Protein AF-A0A929KAH7-F1 (afdb_monomer_lite)

Radius of gyration: 12.11 Å; chains: 1; bounding box: 24×24×27 Å

Structure (mmCIF, N/CA/C/O backbone):
data_AF-A0A929KAH7-F1
#
_entry.id   AF-A0A929KAH7-F1
#
loop_
_atom_site.group_PDB
_atom_site.id
_atom_site.type_symbol
_atom_site.label_atom_id
_atom_s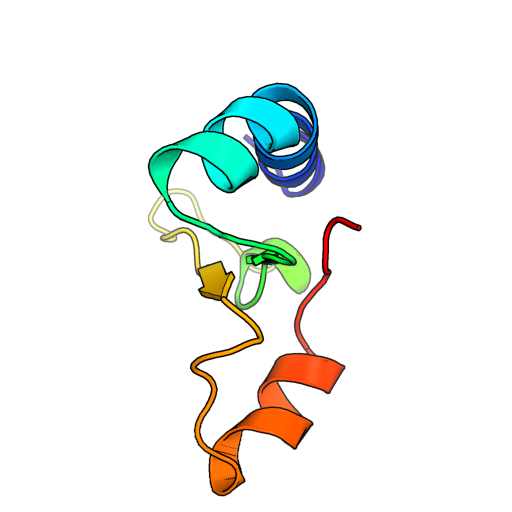ite.label_alt_id
_atom_site.label_comp_id
_atom_site.label_asym_id
_atom_site.label_entity_id
_atom_site.label_seq_id
_atom_site.pdbx_PDB_ins_code
_atom_site.Cartn_x
_atom_site.Cartn_y
_atom_site.Cartn_z
_atom_site.occupancy
_atom_site.B_iso_or_equiv
_atom_site.auth_seq_id
_atom_site.auth_comp_id
_atom_site.auth_asym_id
_atom_site.auth_atom_id
_atom_site.pdbx_PDB_model_num
ATOM 1 N N . MET A 1 1 ? -1.386 9.623 12.641 1.00 85.38 1 MET A N 1
ATOM 2 C CA . MET A 1 1 ? -1.932 8.861 11.502 1.00 85.38 1 MET A CA 1
ATOM 3 C C . MET A 1 1 ? -1.642 7.396 11.762 1.00 85.38 1 MET A C 1
ATOM 5 O O . MET A 1 1 ? -0.495 7.073 12.044 1.00 85.38 1 MET A O 1
ATOM 9 N N . GLY A 1 2 ? -2.657 6.541 11.761 1.00 92.25 2 GLY A N 1
ATOM 10 C CA . GLY A 1 2 ? -2.526 5.100 11.973 1.00 92.25 2 GLY A CA 1
ATOM 11 C C . GLY A 1 2 ? -2.993 4.287 10.767 1.00 92.25 2 GLY A C 1
ATOM 12 O O . GLY A 1 2 ? -3.519 4.827 9.794 1.00 92.25 2 GLY A O 1
ATOM 13 N N . LYS A 1 3 ? -2.844 2.963 10.860 1.00 94.81 3 LYS A N 1
ATOM 14 C CA . LYS A 1 3 ? -3.275 1.999 9.833 1.00 94.81 3 LYS A CA 1
ATOM 15 C C . LYS A 1 3 ? -4.700 2.250 9.323 1.00 94.81 3 LYS A C 1
ATOM 17 O O . LYS A 1 3 ?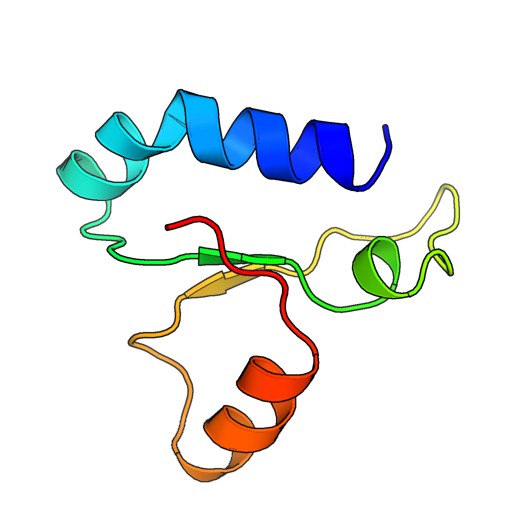 -4.922 2.283 8.116 1.00 94.81 3 LYS A O 1
ATOM 22 N N . GLU A 1 4 ? -5.660 2.458 10.225 1.00 95.25 4 GLU A N 1
ATOM 23 C CA . GLU A 1 4 ? -7.063 2.669 9.838 1.00 95.25 4 GLU A CA 1
ATOM 24 C C . GLU A 1 4 ? -7.310 4.009 9.142 1.00 95.25 4 GLU A C 1
ATOM 26 O O . GLU A 1 4 ? -8.182 4.077 8.277 1.00 95.25 4 GLU A O 1
ATOM 31 N N . ASP A 1 5 ? -6.517 5.045 9.434 1.00 95.38 5 ASP A N 1
ATOM 32 C CA . ASP A 1 5 ? -6.602 6.320 8.713 1.00 95.38 5 ASP A CA 1
ATOM 33 C C . ASP A 1 5 ? -6.212 6.118 7.241 1.00 95.38 5 ASP A C 1
ATOM 35 O O . ASP A 1 5 ? -6.898 6.593 6.334 1.00 95.38 5 ASP A O 1
ATOM 39 N N . ILE A 1 6 ? -5.144 5.350 6.998 1.00 96.06 6 ILE A N 1
ATOM 40 C CA . ILE A 1 6 ? -4.638 5.045 5.653 1.00 96.06 6 ILE A CA 1
ATOM 41 C C . ILE A 1 6 ? -5.646 4.187 4.886 1.00 96.06 6 ILE A C 1
ATOM 43 O O . ILE A 1 6 ? -6.031 4.521 3.762 1.00 96.06 6 ILE A O 1
ATOM 47 N N . LEU A 1 7 ? -6.127 3.099 5.496 1.00 95.44 7 LEU A N 1
ATOM 48 C CA . LEU A 1 7 ? -7.141 2.242 4.878 1.00 95.44 7 LEU A CA 1
ATOM 49 C C . LEU A 1 7 ? -8.450 3.009 4.638 1.00 95.44 7 LEU A C 1
ATOM 51 O O . LEU A 1 7 ? -9.095 2.826 3.604 1.00 95.44 7 LEU A O 1
ATOM 55 N N . GLY A 1 8 ? -8.833 3.895 5.559 1.00 96.38 8 GLY A N 1
ATOM 56 C CA . GLY A 1 8 ? -9.973 4.798 5.423 1.00 96.38 8 GLY A CA 1
ATOM 57 C C . GLY A 1 8 ? -9.829 5.742 4.230 1.00 96.38 8 GLY A C 1
ATOM 58 O O . GLY A 1 8 ? -10.736 5.808 3.399 1.00 96.38 8 GLY A O 1
ATOM 59 N N . PHE A 1 9 ? -8.677 6.401 4.091 1.00 95.69 9 PHE A N 1
ATOM 60 C CA . PHE A 1 9 ? -8.373 7.265 2.948 1.00 95.69 9 PHE A CA 1
ATOM 61 C C . PHE A 1 9 ? -8.471 6.504 1.621 1.00 95.69 9 PHE A C 1
ATOM 63 O O . PHE A 1 9 ? -9.124 6.961 0.680 1.00 95.69 9 PHE A O 1
ATOM 70 N N . ILE A 1 10 ? -7.875 5.312 1.552 1.00 94.88 10 ILE A N 1
ATOM 71 C CA . ILE A 1 10 ? -7.924 4.460 0.361 1.00 94.88 10 ILE A CA 1
ATOM 72 C C . ILE A 1 10 ? -9.373 4.094 0.004 1.00 94.88 10 ILE A C 1
ATOM 74 O O . ILE A 1 10 ? -9.766 4.214 -1.159 1.00 94.88 10 ILE A O 1
ATOM 78 N N . ARG A 1 11 ? -10.182 3.679 0.990 1.00 95.12 11 ARG A N 1
ATOM 79 C CA . ARG A 1 11 ? -11.605 3.337 0.796 1.00 95.12 11 ARG A CA 1
ATOM 80 C C . ARG A 1 11 ? -12.397 4.521 0.246 1.00 95.12 11 ARG A C 1
ATOM 82 O O . ARG A 1 11 ? -13.134 4.358 -0.723 1.00 95.12 11 ARG A O 1
ATOM 89 N N . GLN A 1 12 ? -12.214 5.704 0.831 1.00 96.81 12 GLN A N 1
ATOM 90 C CA . GLN A 1 12 ? -12.916 6.924 0.419 1.00 96.81 12 GLN A CA 1
ATOM 91 C C . GLN A 1 12 ? -12.563 7.338 -1.017 1.00 96.81 12 GLN A C 1
ATOM 93 O O . GLN A 1 12 ? -13.430 7.784 -1.763 1.00 96.81 12 GLN A O 1
ATOM 98 N N . ASN A 1 13 ? -11.316 7.120 -1.439 1.00 95.75 13 ASN A N 1
ATOM 99 C CA . ASN A 1 13 ? -10.836 7.487 -2.774 1.00 95.75 13 ASN A CA 1
ATOM 100 C C . ASN A 1 13 ? -10.938 6.351 -3.805 1.00 95.75 13 ASN A C 1
ATOM 102 O O . ASN A 1 13 ? -10.500 6.504 -4.946 1.00 95.75 13 ASN A O 1
ATOM 106 N N . LYS A 1 14 ? -11.530 5.207 -3.448 1.00 92.06 14 LYS A N 1
ATOM 107 C CA . LYS A 1 14 ? -11.569 4.007 -4.296 1.00 92.06 14 LYS A CA 1
ATOM 108 C C . LYS A 1 14 ? -12.144 4.266 -5.689 1.00 92.06 14 LYS A C 1
ATOM 110 O O . LYS A 1 14 ? -11.612 3.751 -6.670 1.00 92.06 14 LYS A O 1
ATOM 115 N N . HIS A 1 15 ? -13.216 5.054 -5.783 1.00 94.50 15 HIS A N 1
ATOM 116 C CA . HIS A 1 15 ? -13.843 5.386 -7.065 1.00 94.50 15 HIS A CA 1
ATOM 117 C C . HIS A 1 15 ? -12.863 6.120 -7.985 1.00 94.50 15 HIS A C 1
ATOM 119 O O . HIS A 1 15 ? -12.599 5.669 -9.095 1.00 94.50 15 HIS A O 1
ATOM 125 N N . TYR A 1 16 ? -12.228 7.169 -7.461 1.00 96.19 16 TYR A N 1
ATOM 126 C CA . TYR A 1 16 ? -11.201 7.935 -8.157 1.00 96.19 16 TYR A CA 1
ATOM 127 C C . TYR A 1 16 ? -10.017 7.052 -8.589 1.00 96.19 16 TYR A C 1
ATOM 129 O O . TYR A 1 16 ? -9.601 7.078 -9.748 1.00 96.19 16 TYR A O 1
ATOM 137 N N . LEU A 1 17 ? -9.521 6.193 -7.690 1.00 93.88 17 LEU A N 1
ATOM 138 C CA . LEU A 1 17 ? -8.423 5.265 -7.984 1.00 93.88 17 LEU A CA 1
ATOM 139 C C . LEU A 1 17 ? -8.775 4.264 -9.096 1.00 93.88 17 LEU A C 1
ATOM 141 O O . LEU A 1 17 ? -7.934 3.919 -9.936 1.00 93.88 17 LEU A O 1
ATOM 145 N N . LYS A 1 18 ? -10.025 3.800 -9.116 1.00 92.69 18 LYS A N 1
ATOM 146 C CA . LYS A 1 18 ? -10.531 2.884 -10.137 1.00 92.69 18 LYS A CA 1
ATOM 147 C C . LYS A 1 18 ? -10.680 3.575 -11.489 1.00 92.69 18 LYS A C 1
ATOM 149 O O . LYS A 1 18 ? -10.235 3.010 -12.484 1.00 92.69 18 LYS A O 1
ATOM 154 N N . GLU A 1 19 ? -11.281 4.758 -11.535 1.00 96.44 19 GLU A N 1
ATOM 155 C CA . GLU A 1 19 ? -11.580 5.457 -12.790 1.00 96.44 19 GLU A CA 1
ATOM 156 C C . GLU A 1 19 ? -10.335 6.046 -13.449 1.00 96.44 19 GLU A C 1
ATOM 158 O O . GLU A 1 19 ? -10.136 5.876 -14.649 1.00 96.44 19 GLU A O 1
ATOM 163 N N . HIS A 1 20 ? -9.461 6.683 -12.670 1.00 96.56 20 HIS A N 1
ATOM 164 C CA . HIS A 1 20 ? -8.312 7.396 -13.228 1.00 96.56 20 HIS A CA 1
ATOM 165 C C . HIS A 1 20 ? -7.070 6.510 -13.373 1.00 96.56 20 HIS A C 1
ATOM 167 O O . HIS A 1 20 ? -6.308 6.664 -14.326 1.00 96.56 20 HIS A O 1
ATOM 173 N N . PHE A 1 21 ? -6.874 5.538 -12.474 1.00 92.44 21 PHE A N 1
ATOM 174 C CA . PHE A 1 21 ? -5.663 4.701 -12.457 1.00 92.44 21 PHE A CA 1
ATOM 175 C C . PHE A 1 21 ? -5.930 3.219 -12.740 1.00 92.44 21 PHE A C 1
ATOM 177 O O . PHE A 1 21 ? -4.992 2.413 -12.797 1.00 92.44 21 PHE A O 1
ATOM 184 N N . HIS A 1 22 ? -7.193 2.832 -12.956 1.00 91.56 22 HIS A N 1
ATOM 185 C CA . HIS A 1 22 ? -7.589 1.447 -13.234 1.00 91.56 22 HIS A CA 1
ATOM 186 C 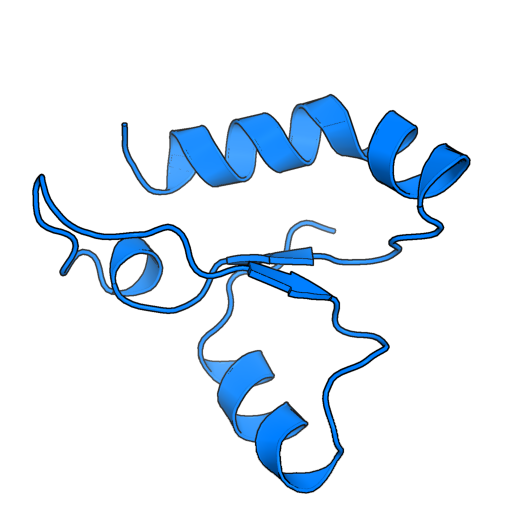C . HIS A 1 22 ? -7.124 0.477 -12.134 1.00 91.56 22 HIS A C 1
ATOM 188 O O . HIS A 1 22 ? -6.781 -0.691 -12.390 1.00 91.56 22 HIS A O 1
ATOM 194 N N . ILE A 1 23 ? -7.045 0.970 -10.896 1.00 91.56 23 ILE A N 1
ATOM 195 C CA . ILE A 1 23 ? -6.674 0.179 -9.727 1.00 91.56 23 ILE A CA 1
ATOM 196 C C . ILE A 1 23 ? -7.921 -0.573 -9.270 1.00 91.56 23 ILE A C 1
ATOM 198 O O . ILE A 1 23 ? -8.935 0.025 -8.933 1.00 91.56 23 ILE A O 1
ATOM 202 N N . LYS A 1 24 ? -7.850 -1.908 -9.298 1.00 87.56 24 LYS A N 1
ATOM 203 C CA . LYS A 1 24 ? -8.939 -2.770 -8.817 1.00 87.56 24 LYS A CA 1
ATOM 204 C C . LYS A 1 24 ? -8.839 -3.022 -7.317 1.00 87.56 24 LYS A C 1
ATOM 206 O O . LYS A 1 24 ? -9.851 -2.977 -6.639 1.00 87.56 24 LYS A O 1
ATOM 211 N N . ARG A 1 25 ? -7.624 -3.304 -6.843 1.00 89.81 25 ARG A N 1
ATOM 212 C CA . ARG A 1 25 ? -7.293 -3.598 -5.448 1.00 89.81 25 ARG A CA 1
ATOM 213 C C . ARG A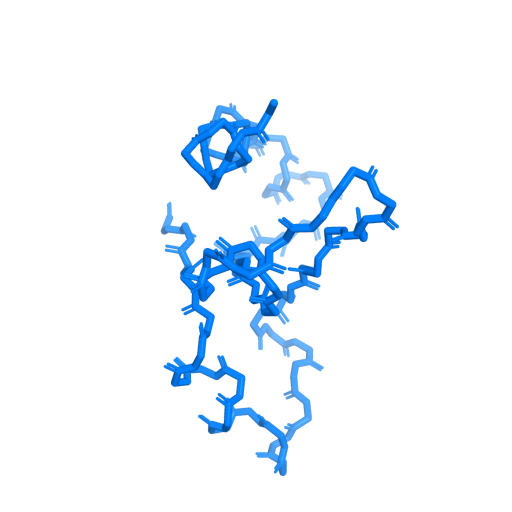 1 25 ? -5.941 -2.987 -5.118 1.00 89.81 25 ARG A C 1
ATOM 215 O O . ARG A 1 25 ? -5.016 -3.039 -5.941 1.00 89.81 25 ARG A O 1
ATOM 222 N N . ILE A 1 26 ? -5.858 -2.412 -3.929 1.00 92.50 26 ILE A N 1
ATOM 223 C CA . ILE A 1 26 ? -4.652 -1.822 -3.359 1.00 92.50 26 ILE A CA 1
ATOM 224 C C . ILE A 1 26 ? -4.512 -2.335 -1.929 1.00 92.50 26 ILE A C 1
ATOM 226 O O . ILE A 1 26 ? -5.506 -2.430 -1.205 1.00 92.50 26 ILE A O 1
ATOM 230 N N . GLY A 1 27 ? -3.303 -2.747 -1.574 1.00 91.81 27 GLY A N 1
ATOM 231 C CA . GLY A 1 27 ? -2.978 -3.275 -0.256 1.00 91.81 27 GLY A CA 1
ATOM 232 C C . GLY A 1 27 ? -1.954 -2.399 0.436 1.00 91.81 27 GLY A C 1
ATOM 233 O O . GLY A 1 27 ? -1.019 -1.936 -0.215 1.00 91.81 27 GLY A O 1
ATOM 234 N N . LEU A 1 28 ? -2.154 -2.184 1.731 1.00 95.31 28 LEU A N 1
ATOM 235 C CA . LEU A 1 28 ? -1.158 -1.626 2.642 1.00 95.31 28 LEU A CA 1
ATOM 236 C C . LEU A 1 28 ? -0.296 -2.782 3.156 1.00 95.31 28 LEU A C 1
ATOM 238 O O . LEU A 1 28 ? -0.864 -3.806 3.529 1.00 95.31 28 LEU A O 1
ATOM 242 N N . PHE A 1 29 ? 1.026 -2.639 3.171 1.00 94.62 29 PHE A N 1
ATOM 243 C CA . PHE A 1 29 ? 1.951 -3.624 3.749 1.00 94.62 29 PHE A CA 1
ATOM 244 C C . PHE A 1 29 ? 2.990 -2.929 4.643 1.00 94.62 29 PHE A C 1
ATOM 246 O O . PHE A 1 29 ? 2.821 -1.757 4.983 1.00 94.62 29 PHE A O 1
ATOM 253 N N . GLY A 1 30 ? 4.012 -3.662 5.084 1.00 92.88 30 GLY A N 1
ATOM 254 C CA . GLY A 1 30 ? 5.124 -3.093 5.842 1.00 92.88 30 GLY A CA 1
ATOM 255 C C . GLY A 1 30 ? 4.759 -2.687 7.272 1.00 92.88 30 GLY A C 1
ATOM 256 O O . GLY A 1 30 ? 3.827 -3.220 7.887 1.00 92.88 30 GLY A O 1
ATOM 257 N N . SER A 1 31 ? 5.522 -1.738 7.812 1.00 96.19 31 SER A N 1
ATOM 258 C CA . SER A 1 31 ? 5.525 -1.371 9.238 1.00 96.19 31 SER A CA 1
ATOM 259 C C . SER A 1 31 ? 4.138 -0.992 9.775 1.00 96.19 31 SER A C 1
ATOM 261 O O . SER A 1 31 ? 3.760 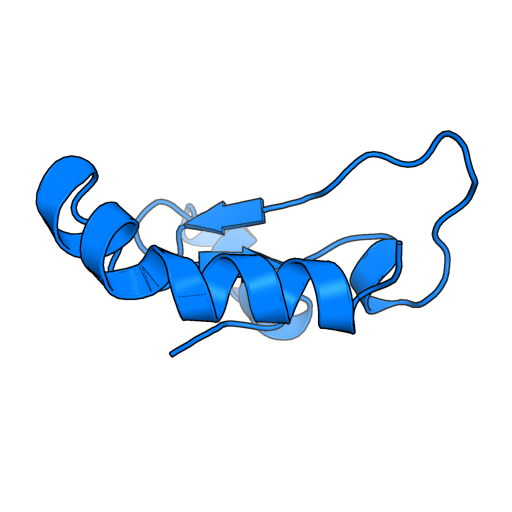-1.403 10.874 1.00 96.19 31 SER A O 1
ATOM 263 N N . PHE A 1 32 ? 3.326 -0.301 8.969 1.00 96.12 32 PHE A N 1
ATOM 264 C CA . PHE A 1 32 ? 1.966 0.103 9.334 1.00 96.12 32 PHE A CA 1
ATOM 265 C C . PHE A 1 32 ? 0.997 -1.072 9.506 1.00 96.12 32 PHE A C 1
ATOM 267 O O . PHE A 1 32 ? 0.048 -0.964 10.285 1.00 96.12 32 PHE A O 1
ATOM 274 N N . VAL A 1 33 ? 1.198 -2.199 8.813 1.00 94.81 33 VAL A N 1
ATOM 275 C CA . VAL A 1 33 ? 0.377 -3.403 9.033 1.00 94.81 33 VAL A CA 1
ATOM 276 C C . VAL A 1 33 ? 0.759 -4.089 10.340 1.00 94.81 33 VAL A C 1
ATOM 278 O O . VAL A 1 33 ? -0.133 -4.497 11.094 1.00 94.81 33 VAL A O 1
ATOM 281 N N . HIS A 1 34 ? 2.061 -4.165 10.617 1.00 94.06 34 HIS A N 1
ATOM 282 C CA . HIS A 1 34 ? 2.626 -4.844 11.784 1.00 94.06 34 HIS A CA 1
ATOM 283 C C . HIS A 1 34 ? 2.557 -4.020 13.082 1.00 94.06 34 HIS A C 1
ATOM 285 O O . HIS A 1 34 ? 2.853 -4.546 14.150 1.00 94.06 34 HIS A O 1
ATOM 291 N N . ASN A 1 35 ? 2.070 -2.775 13.018 1.00 92.94 35 ASN A N 1
ATOM 292 C CA . ASN A 1 35 ? 2.087 -1.801 14.117 1.00 92.94 35 ASN A CA 1
ATOM 293 C C . ASN A 1 35 ? 3.514 -1.457 14.596 1.00 92.94 35 ASN A C 1
ATOM 295 O O . ASN A 1 35 ? 3.716 -1.126 15.764 1.00 92.94 35 ASN A O 1
ATOM 299 N N . GLU A 1 36 ? 4.493 -1.553 13.697 1.00 95.56 36 GLU A N 1
ATOM 300 C CA . GLU A 1 36 ? 5.916 -1.283 13.947 1.00 95.56 36 GLU A CA 1
ATOM 301 C C . GLU A 1 36 ? 6.353 0.076 13.377 1.00 95.56 36 GLU A C 1
ATOM 303 O O . GLU A 1 36 ? 7.538 0.404 13.373 1.00 95.56 36 GLU A O 1
ATOM 308 N N . GLN A 1 37 ? 5.410 0.874 12.872 1.00 96.00 37 GLN A N 1
ATOM 309 C CA . GLN A 1 37 ? 5.707 2.187 12.314 1.00 96.00 37 GLN A CA 1
ATOM 310 C C . GLN A 1 37 ? 6.221 3.159 13.386 1.00 96.00 37 GLN A C 1
ATOM 312 O O . GLN A 1 37 ? 5.695 3.246 14.498 1.00 96.00 37 GLN A O 1
ATOM 317 N N . THR A 1 38 ? 7.217 3.943 13.001 1.00 95.44 38 THR A N 1
ATOM 318 C CA . THR A 1 38 ? 7.771 5.087 13.728 1.00 95.44 38 THR A CA 1
ATOM 319 C C . THR A 1 38 ? 7.306 6.399 13.094 1.00 95.44 38 THR A C 1
ATOM 321 O O . THR A 1 38 ? 6.652 6.403 12.051 1.00 95.44 38 THR A O 1
ATOM 324 N N . GLU A 1 39 ? 7.662 7.531 13.701 1.00 92.88 39 GLU A N 1
ATOM 325 C CA . GLU A 1 39 ? 7.372 8.859 13.139 1.00 92.88 39 GLU A CA 1
ATOM 326 C C . GLU A 1 39 ? 8.062 9.102 11.784 1.00 92.88 39 GLU A C 1
ATOM 328 O O . GLU A 1 39 ? 7.534 9.844 10.960 1.00 92.88 39 GLU A O 1
ATOM 333 N N . ASP A 1 40 ? 9.183 8.419 11.529 1.00 95.38 40 ASP A N 1
ATOM 334 C CA . ASP A 1 40 ? 9.956 8.508 10.284 1.00 95.38 40 ASP A CA 1
ATOM 335 C C . ASP A 1 40 ? 9.590 7.41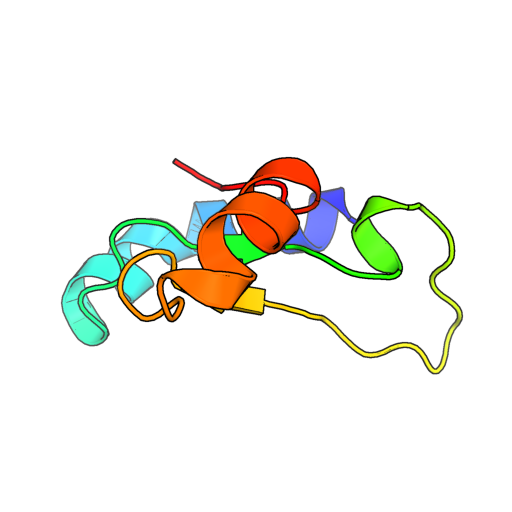8 9.257 1.00 95.38 40 ASP A C 1
ATOM 337 O O . ASP A 1 40 ? 10.232 7.311 8.211 1.00 95.38 40 ASP A O 1
ATOM 341 N N . SER A 1 41 ? 8.600 6.567 9.552 1.00 94.94 41 SER A N 1
ATOM 342 C CA . SER A 1 41 ? 8.214 5.467 8.659 1.00 94.94 41 SER A CA 1
ATOM 343 C C . SER A 1 41 ? 7.458 5.953 7.425 1.00 94.94 41 SER A C 1
ATOM 345 O O . SER A 1 41 ? 6.595 6.830 7.500 1.00 94.94 41 SER A O 1
ATOM 347 N N . ASP A 1 42 ? 7.735 5.324 6.287 1.00 96.00 42 ASP A N 1
ATOM 348 C CA . ASP A 1 42 ? 7.002 5.504 5.041 1.00 96.00 42 ASP A CA 1
ATOM 349 C C . ASP A 1 42 ? 5.753 4.609 4.960 1.00 96.00 42 ASP A C 1
ATOM 351 O O . ASP A 1 42 ? 5.494 3.754 5.808 1.00 96.00 42 ASP A O 1
ATOM 355 N N . ILE A 1 43 ? 4.920 4.862 3.945 1.00 95.12 43 ILE A N 1
ATOM 356 C CA . ILE A 1 43 ? 3.690 4.106 3.694 1.00 95.12 43 ILE A CA 1
ATOM 357 C C . ILE A 1 43 ? 3.896 3.205 2.478 1.00 95.12 43 ILE A C 1
ATOM 359 O O . ILE A 1 43 ? 3.945 3.666 1.335 1.00 95.12 43 ILE A O 1
ATOM 363 N N . ASP A 1 44 ? 3.915 1.906 2.737 1.00 93.38 44 ASP A N 1
ATOM 364 C CA . ASP A 1 44 ? 4.097 0.853 1.749 1.00 93.38 44 ASP A CA 1
ATOM 365 C C . ASP A 1 44 ? 2.769 0.414 1.103 1.00 93.38 44 ASP A C 1
ATOM 367 O O . ASP A 1 44 ? 1.893 -0.162 1.756 1.00 93.38 44 ASP A O 1
ATOM 371 N N . ILE A 1 45 ? 2.606 0.647 -0.207 1.00 92.19 45 ILE A N 1
ATOM 372 C CA . ILE A 1 45 ? 1.384 0.286 -0.953 1.00 92.19 45 ILE A CA 1
ATOM 373 C C . ILE A 1 45 ? 1.646 -0.577 -2.188 1.00 92.19 45 ILE A C 1
ATOM 375 O O . ILE A 1 45 ? 2.542 -0.321 -2.992 1.00 92.19 45 ILE A O 1
ATOM 379 N N . ALA A 1 46 ? 0.818 -1.606 -2.378 1.00 88.44 46 ALA A N 1
ATOM 380 C CA . ALA A 1 46 ? 0.931 -2.553 -3.482 1.00 88.44 46 ALA A CA 1
ATOM 381 C C . ALA A 1 46 ? -0.354 -2.623 -4.312 1.00 88.44 46 ALA A C 1
ATOM 383 O O . ALA A 1 46 ? -1.444 -2.916 -3.812 1.00 88.44 46 ALA A O 1
ATOM 384 N N . ARG A 1 47 ? -0.221 -2.450 -5.632 1.00 88.75 47 ARG A N 1
ATOM 385 C CA . ARG A 1 47 ? -1.283 -2.777 -6.593 1.00 88.75 47 ARG A CA 1
ATOM 386 C C . ARG A 1 47 ? -1.200 -4.257 -6.949 1.00 88.75 47 ARG A C 1
ATOM 388 O O . ARG A 1 47 ? -0.284 -4.666 -7.661 1.00 88.75 47 ARG A O 1
ATOM 395 N N . GLU A 1 48 ? -2.211 -5.034 -6.561 1.00 82.19 48 GLU A N 1
ATOM 396 C CA . GLU A 1 48 ? -2.216 -6.500 -6.718 1.00 82.19 48 GLU A CA 1
ATOM 397 C C . GLU A 1 48 ? -1.886 -6.964 -8.152 1.00 82.19 48 GLU A C 1
ATOM 399 O O . GLU A 1 48 ? -1.148 -7.928 -8.351 1.00 82.19 48 GLU A O 1
ATOM 404 N N . LYS A 1 49 ? -2.395 -6.256 -9.173 1.00 83.06 49 LYS A N 1
ATOM 405 C CA . LYS A 1 49 ? -2.220 -6.638 -10.587 1.00 83.06 49 LYS A CA 1
ATOM 406 C C . LYS A 1 49 ? -0.749 -6.674 -11.043 1.00 83.06 49 LYS A C 1
ATOM 408 O O . LYS A 1 49 ? -0.444 -7.438 -11.952 1.00 83.06 49 LYS A O 1
ATOM 413 N N . TYR A 1 50 ? 0.136 -5.859 -10.464 1.00 78.81 50 TYR A N 1
ATOM 414 C CA . TYR A 1 50 ? 1.526 -5.700 -10.934 1.00 78.81 50 TYR A CA 1
ATOM 415 C C . TYR A 1 50 ? 2.551 -6.396 -10.037 1.00 78.81 50 TYR A C 1
ATOM 417 O O . TYR A 1 50 ? 3.755 -6.261 -10.256 1.00 78.81 50 TYR A O 1
ATOM 425 N N . LEU A 1 51 ? 2.090 -7.176 -9.058 1.00 86.06 51 LEU A N 1
ATOM 426 C CA . LEU A 1 51 ? 2.976 -8.011 -8.265 1.00 86.06 51 LEU A CA 1
ATOM 427 C C . LEU A 1 51 ? 3.544 -9.128 -9.138 1.00 86.06 51 LEU A C 1
ATOM 429 O O . LEU A 1 51 ? 2.804 -9.954 -9.682 1.00 86.06 51 LEU A O 1
ATOM 433 N N . LYS A 1 52 ? 4.873 -9.151 -9.271 1.00 87.56 52 LYS A N 1
ATOM 434 C CA . LYS A 1 52 ? 5.572 -10.238 -9.956 1.00 87.56 52 LYS A CA 1
ATOM 435 C C . LYS A 1 52 ? 5.272 -11.550 -9.231 1.00 87.56 52 LYS A C 1
ATOM 437 O O . LYS A 1 52 ? 5.233 -11.589 -8.003 1.00 87.56 52 LYS A O 1
ATOM 442 N N . SER A 1 53 ? 5.066 -12.627 -9.987 1.00 89.81 53 SER A N 1
ATOM 443 C CA . SER A 1 53 ? 4.599 -13.916 -9.454 1.00 89.81 53 SER A CA 1
ATOM 444 C C . SER A 1 53 ? 5.435 -14.432 -8.281 1.00 89.81 53 SER A C 1
ATOM 446 O O . SER A 1 53 ? 4.870 -14.958 -7.329 1.00 89.81 53 SER A O 1
ATOM 448 N N . TYR A 1 54 ? 6.751 -14.215 -8.313 1.00 89.12 54 TYR A N 1
ATOM 449 C CA . TYR A 1 54 ? 7.677 -14.677 -7.281 1.00 89.12 54 TYR A CA 1
ATOM 450 C C . TYR A 1 54 ? 7.600 -13.907 -5.947 1.00 89.12 54 TYR A C 1
ATOM 452 O O . TYR A 1 54 ? 8.016 -14.453 -4.936 1.00 89.12 54 TYR A O 1
ATOM 460 N N . VAL A 1 55 ? 7.048 -12.685 -5.911 1.00 87.75 55 VAL A N 1
ATOM 461 C CA . VAL A 1 55 ? 6.783 -11.938 -4.654 1.00 87.75 55 VAL A CA 1
ATOM 462 C C . VAL A 1 55 ? 5.306 -11.919 -4.274 1.00 87.75 55 VAL A C 1
ATOM 464 O O . VAL A 1 55 ? 4.953 -11.566 -3.152 1.00 87.75 55 VAL A O 1
ATOM 467 N N . LYS A 1 56 ? 4.422 -12.293 -5.205 1.00 87.38 56 LYS A N 1
ATOM 468 C CA . LYS A 1 56 ? 2.975 -12.142 -5.045 1.00 87.38 56 LYS A CA 1
ATOM 469 C C . LYS A 1 56 ? 2.435 -12.883 -3.824 1.00 87.38 56 LYS A C 1
ATOM 471 O O . LYS A 1 56 ? 1.600 -12.331 -3.125 1.00 87.38 56 LYS A O 1
ATOM 476 N N . ALA A 1 57 ? 2.902 -14.106 -3.565 1.00 89.06 57 ALA A N 1
ATOM 477 C CA . ALA A 1 57 ? 2.443 -14.886 -2.415 1.00 89.06 57 ALA A CA 1
ATOM 478 C C . ALA A 1 57 ? 2.828 -14.228 -1.082 1.00 89.06 57 ALA A C 1
ATOM 480 O O . ALA A 1 57 ? 1.990 -14.133 -0.193 1.00 89.06 57 ALA A O 1
ATOM 481 N N . GLN A 1 58 ? 4.062 -13.729 -0.973 1.00 89.00 58 GLN A N 1
ATOM 482 C CA . GLN A 1 58 ? 4.542 -13.060 0.233 1.00 89.00 58 GLN A CA 1
ATOM 483 C C . GLN A 1 58 ? 3.750 -11.777 0.500 1.00 89.00 58 GLN A C 1
ATOM 485 O O . GLN A 1 58 ? 3.140 -11.639 1.555 1.00 89.00 58 GLN A O 1
ATOM 490 N N . ILE A 1 59 ? 3.664 -10.890 -0.496 1.00 87.81 59 ILE A N 1
ATOM 491 C CA . ILE A 1 59 ? 2.935 -9.627 -0.339 1.00 87.81 59 ILE A CA 1
ATOM 492 C C . ILE A 1 59 ? 1.450 -9.887 -0.070 1.00 87.81 59 ILE A C 1
ATOM 494 O O . ILE A 1 59 ? 0.865 -9.208 0.761 1.00 87.81 59 ILE A O 1
ATOM 498 N N . ASN A 1 60 ? 0.831 -10.890 -0.699 1.00 86.88 60 ASN A N 1
ATOM 499 C CA . ASN A 1 60 ? -0.573 -11.203 -0.433 1.00 86.88 60 ASN A CA 1
ATOM 500 C C . ASN A 1 60 ? -0.835 -11.716 0.994 1.00 86.88 60 ASN A C 1
ATOM 502 O O . ASN A 1 60 ? -1.959 -11.574 1.468 1.00 86.88 60 ASN A O 1
ATOM 506 N N . ASN A 1 61 ? 0.159 -12.313 1.656 1.00 89.88 61 ASN A N 1
ATOM 507 C CA . ASN A 1 61 ? 0.038 -12.775 3.042 1.00 89.88 61 ASN A CA 1
ATOM 508 C C . ASN A 1 61 ? 0.244 -11.642 4.056 1.00 89.88 61 ASN A C 1
ATOM 510 O O . ASN A 1 61 ? -0.295 -11.703 5.157 1.00 89.88 61 ASN A O 1
ATOM 514 N N . GLU A 1 62 ? 1.031 -10.631 3.692 1.00 90.69 62 GLU A N 1
ATOM 515 C CA . GLU A 1 62 ? 1.374 -9.505 4.565 1.00 90.69 62 GLU A CA 1
ATOM 516 C C . GLU A 1 62 ? 0.445 -8.301 4.360 1.00 90.69 62 GLU A C 1
ATOM 518 O O . GLU A 1 62 ? 0.199 -7.540 5.290 1.00 90.69 62 GLU A O 1
ATOM 523 N N . ALA A 1 63 ? -0.089 -8.108 3.153 1.00 91.75 63 ALA A N 1
ATOM 524 C CA . ALA A 1 63 ? -0.833 -6.907 2.812 1.00 91.75 63 ALA A CA 1
ATOM 525 C C . ALA A 1 63 ? -2.305 -6.966 3.241 1.00 91.75 63 ALA A C 1
ATOM 527 O O . ALA A 1 63 ? -3.035 -7.922 2.968 1.00 91.75 63 ALA A O 1
ATOM 528 N N . VAL A 1 64 ? -2.786 -5.860 3.807 1.00 92.25 64 VAL A N 1
ATOM 529 C CA . VAL A 1 64 ? -4.210 -5.632 4.060 1.00 92.25 64 VAL A CA 1
ATOM 530 C C . VAL A 1 64 ? -4.808 -4.917 2.856 1.00 92.25 64 VAL A C 1
ATOM 532 O O . VAL A 1 64 ? -4.564 -3.729 2.630 1.00 92.25 64 VAL A O 1
ATOM 535 N N . TYR A 1 65 ? -5.594 -5.648 2.066 1.00 89.69 65 TYR A N 1
ATOM 536 C CA . TYR A 1 65 ? -6.256 -5.108 0.882 1.00 89.69 65 TYR A CA 1
ATOM 537 C C . TYR A 1 65 ? -7.564 -4.406 1.214 1.00 89.69 65 TYR A C 1
ATOM 539 O O . TYR A 1 65 ? -8.387 -4.898 1.985 1.00 89.69 65 TYR A O 1
ATOM 547 N N . VAL A 1 66 ? -7.784 -3.284 0.537 1.00 87.56 66 VAL A N 1
ATOM 548 C CA . VAL A 1 66 ? -9.107 -2.679 0.425 1.00 87.56 66 VAL A CA 1
ATOM 549 C C . VAL A 1 66 ? -9.788 -3.252 -0.815 1.00 87.56 66 VAL A C 1
ATOM 551 O O . VAL A 1 66 ? -9.247 -3.163 -1.923 1.00 87.56 66 VAL A O 1
ATOM 554 N N . GLU A 1 67 ? -10.956 -3.866 -0.615 1.00 74.19 67 GLU A N 1
ATOM 555 C CA . GLU A 1 67 ? -11.823 -4.333 -1.703 1.00 74.19 67 GLU A CA 1
ATOM 556 C C . GLU A 1 67 ? -12.581 -3.214 -2.381 1.00 74.19 67 GLU A C 1
ATOM 558 O O . GLU A 1 67 ? -12.995 -2.232 -1.716 1.00 74.19 67 GLU A O 1
#

Sequence (67 aa):
MGKEDILGFIRQNKHYLKEHFHIKRIGLFGSFVHNEQTEDSDIDIAREKYLKSYVKAQINNEAVYVE

Secondary structure (DSSP, 8-state):
--HHHHHHHHHHTHHHHHHHH--S-EEEESHHHHT---TT---EEEEGGG--HHHHHHHHHH-EEE-

pLDDT: mean 91.8, std 4.45, range [74.19, 96.81]

Foldseek 3Di:
DALVVVLVVCLVCVVVCCPVVVQPKKWWFPCRQVVNDDPPDDTDMDRLVPDDPVCNVVCVVGTDMDD